Protein AF-A0A9R1XKA5-F1 (afdb_monomer)

Mean predicted aligned error: 14.22 Å

pLDDT: mean 75.54, std 19.77, range [32.59, 94.5]

Structure (mmCIF, N/CA/C/O backbone):
data_AF-A0A9R1XKA5-F1
#
_entry.id   AF-A0A9R1XKA5-F1
#
loop_
_atom_site.group_PDB
_atom_site.id
_atom_site.type_symbol
_atom_site.label_atom_id
_atom_site.label_alt_id
_atom_site.label_comp_id
_atom_site.label_asym_id
_atom_site.label_entity_id
_atom_site.label_seq_id
_atom_site.pdbx_PDB_ins_code
_atom_site.Cartn_x
_atom_site.Cartn_y
_atom_site.Cartn_z
_atom_site.occupancy
_atom_site.B_iso_or_equiv
_atom_site.auth_seq_id
_atom_site.auth_comp_id
_atom_site.auth_asym_id
_atom_site.auth_atom_id
_atom_site.pdbx_PDB_model_num
ATOM 1 N N . MET A 1 1 ? 0.728 5.318 -5.702 1.00 90.50 1 MET A N 1
ATOM 2 C CA . MET A 1 1 ? 1.295 4.241 -4.855 1.00 90.50 1 MET A CA 1
ATOM 3 C C . MET A 1 1 ? 2.371 3.451 -5.582 1.00 90.50 1 MET A C 1
ATOM 5 O O . MET A 1 1 ? 3.477 3.459 -5.071 1.00 90.50 1 MET A O 1
ATOM 9 N N . SER A 1 2 ? 2.097 2.817 -6.737 1.00 91.62 2 SER A N 1
ATOM 10 C CA . SER A 1 2 ? 3.126 2.080 -7.503 1.00 91.62 2 SER A CA 1
ATOM 11 C C . SER A 1 2 ? 4.386 2.900 -7.750 1.00 91.62 2 SER A C 1
ATOM 13 O O . SER A 1 2 ? 5.477 2.417 -7.500 1.00 91.62 2 SER A O 1
ATOM 15 N N . ASP A 1 3 ? 4.218 4.158 -8.145 1.00 90.00 3 ASP A N 1
ATOM 16 C CA . ASP A 1 3 ? 5.316 5.093 -8.394 1.00 90.00 3 ASP A CA 1
ATOM 17 C C . ASP A 1 3 ? 6.204 5.303 -7.158 1.00 90.00 3 ASP A C 1
ATOM 19 O O . ASP A 1 3 ? 7.412 5.091 -7.199 1.00 90.00 3 ASP A O 1
ATOM 23 N N . GLY A 1 4 ? 5.586 5.554 -5.999 1.00 89.94 4 GLY A N 1
ATOM 24 C CA . GLY A 1 4 ? 6.303 5.609 -4.726 1.00 89.94 4 GLY A CA 1
ATOM 25 C C . GLY A 1 4 ? 7.042 4.308 -4.401 1.00 89.94 4 GLY A C 1
ATOM 26 O O . GLY A 1 4 ? 8.122 4.356 -3.824 1.00 89.94 4 GLY A O 1
ATOM 27 N N . LEU A 1 5 ? 6.524 3.144 -4.816 1.00 90.50 5 LEU A N 1
ATOM 28 C CA . LEU A 1 5 ? 7.243 1.881 -4.646 1.00 90.50 5 LEU A CA 1
ATOM 29 C C . LEU A 1 5 ? 8.427 1.738 -5.616 1.00 90.50 5 LEU A C 1
ATOM 31 O O . LEU A 1 5 ? 9.493 1.265 -5.233 1.00 90.50 5 LEU A O 1
ATOM 35 N N . VAL A 1 6 ? 8.283 2.161 -6.863 1.00 89.81 6 VAL A N 1
ATOM 36 C CA . VAL A 1 6 ? 9.382 2.135 -7.841 1.00 89.81 6 VAL A CA 1
ATOM 37 C C . VAL A 1 6 ? 10.527 3.043 -7.385 1.00 89.81 6 VAL A C 1
ATOM 39 O O . VAL A 1 6 ? 11.691 2.659 -7.461 1.00 89.81 6 VAL A O 1
ATOM 42 N N . HIS A 1 7 ? 10.197 4.196 -6.804 1.00 87.06 7 HIS A N 1
ATOM 43 C CA . HIS A 1 7 ? 11.163 5.164 -6.284 1.00 87.06 7 HIS A CA 1
ATOM 44 C C . HIS A 1 7 ? 11.610 4.911 -4.833 1.00 87.06 7 HIS A C 1
ATOM 46 O O . HIS A 1 7 ? 12.269 5.769 -4.247 1.00 87.06 7 HIS A O 1
ATOM 52 N N . ASN A 1 8 ? 11.265 3.761 -4.237 1.00 87.44 8 ASN A N 1
ATOM 53 C CA . ASN A 1 8 ? 11.614 3.408 -2.851 1.00 87.44 8 ASN A CA 1
ATOM 54 C C . ASN A 1 8 ? 11.243 4.503 -1.819 1.00 87.44 8 ASN A C 1
ATOM 56 O O . ASN A 1 8 ? 11.978 4.792 -0.871 1.00 87.44 8 ASN A O 1
ATOM 60 N N . GLN A 1 9 ? 10.094 5.145 -2.017 1.00 88.06 9 GLN A N 1
ATOM 61 C CA . GLN A 1 9 ? 9.531 6.128 -1.100 1.00 88.06 9 GLN A CA 1
ATOM 62 C C . GLN A 1 9 ? 8.782 5.436 0.047 1.00 88.06 9 GLN A C 1
ATOM 64 O O . GLN A 1 9 ? 8.280 4.315 -0.082 1.00 88.06 9 GLN A O 1
ATOM 69 N N . LEU A 1 10 ? 8.670 6.133 1.180 1.00 90.44 10 LEU A N 1
ATOM 70 C CA . LEU A 1 10 ? 7.792 5.724 2.275 1.00 90.44 10 LEU A CA 1
ATOM 71 C C . LEU A 1 10 ? 6.333 5.795 1.808 1.00 90.44 10 LEU A C 1
ATOM 73 O O . LEU A 1 10 ? 5.897 6.826 1.299 1.00 90.44 10 LEU A O 1
ATOM 77 N N . VAL A 1 11 ? 5.559 4.728 2.018 1.00 92.06 11 VAL A N 1
ATOM 78 C CA . VAL A 1 11 ? 4.138 4.683 1.637 1.00 92.06 11 VAL A CA 1
ATOM 79 C C . VAL A 1 11 ? 3.296 4.240 2.826 1.00 92.06 11 VAL A C 1
ATOM 81 O O . VAL A 1 11 ? 3.519 3.164 3.376 1.00 92.06 11 VAL A O 1
ATOM 84 N N . LEU A 1 12 ? 2.289 5.039 3.178 1.00 93.19 12 LEU A N 1
ATOM 85 C CA . LEU A 1 12 ? 1.239 4.652 4.115 1.00 93.19 12 LEU A CA 1
ATOM 86 C C . LEU A 1 12 ? -0.055 4.397 3.341 1.00 93.19 12 LEU A C 1
ATOM 88 O O . LEU A 1 12 ? -0.515 5.252 2.584 1.00 93.19 12 LEU A O 1
ATOM 92 N N . TYR A 1 13 ? -0.652 3.227 3.543 1.00 93.81 13 TYR A N 1
ATOM 93 C CA . TYR A 1 13 ? -1.921 2.846 2.934 1.00 93.81 13 TYR A CA 1
ATOM 94 C C . TYR A 1 13 ? -2.956 2.510 4.000 1.00 93.81 13 TYR A C 1
ATOM 96 O O . TYR A 1 13 ? -2.810 1.517 4.711 1.00 93.81 13 TYR A O 1
ATOM 104 N N . ALA A 1 14 ? -4.019 3.309 4.078 1.00 93.62 14 ALA A N 1
ATOM 105 C CA . ALA A 1 14 ? -5.148 3.068 4.966 1.00 93.62 14 ALA A CA 1
ATOM 106 C C . ALA A 1 14 ? -6.392 2.679 4.161 1.00 93.62 14 ALA A C 1
ATOM 108 O O . ALA A 1 14 ? -6.704 3.313 3.155 1.00 93.62 14 ALA A O 1
ATOM 109 N N . SER A 1 15 ? -7.109 1.638 4.589 1.00 93.62 15 SER A N 1
ATOM 110 C CA . SER A 1 15 ? -8.287 1.137 3.869 1.00 93.62 15 SER A CA 1
ATOM 111 C C . SER A 1 15 ? -9.320 0.519 4.816 1.00 93.62 15 SER A C 1
ATOM 113 O O . SER A 1 15 ? -8.932 -0.082 5.820 1.00 93.62 15 SER A O 1
ATOM 115 N N . PRO A 1 16 ? -10.632 0.582 4.505 1.00 92.81 16 PRO A N 1
ATOM 116 C CA . PRO A 1 16 ? -11.697 -0.045 5.295 1.00 92.81 16 PRO A CA 1
ATOM 117 C C . PRO A 1 16 ? -11.814 -1.558 5.025 1.00 92.81 16 PRO A C 1
ATOM 119 O O . PRO A 1 16 ? -12.899 -2.089 4.806 1.00 92.81 16 PRO A O 1
ATOM 122 N N . VAL A 1 17 ? -10.689 -2.273 4.995 1.00 93.75 17 VAL A N 1
ATOM 123 C CA . VAL A 1 17 ? -10.637 -3.725 4.758 1.00 93.75 17 VAL A CA 1
ATOM 124 C C . VAL A 1 17 ? -9.739 -4.382 5.795 1.00 93.75 17 VAL A C 1
ATOM 126 O O . VAL A 1 17 ? -8.737 -3.798 6.191 1.00 93.75 17 VAL A O 1
ATOM 129 N N . LYS A 1 18 ? -10.057 -5.621 6.189 1.00 92.44 18 LYS 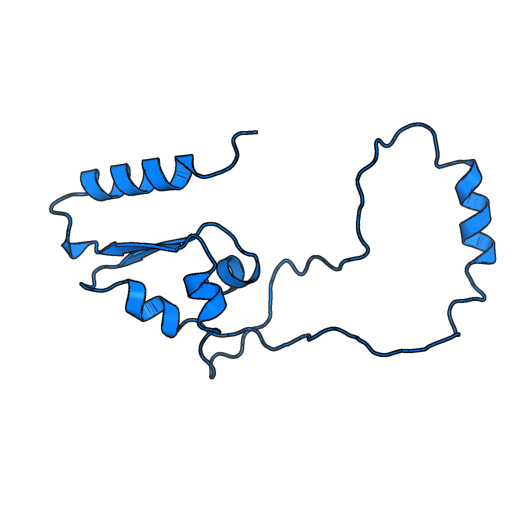A N 1
ATOM 130 C CA . LYS A 1 18 ? -9.316 -6.348 7.239 1.00 92.44 18 LYS A CA 1
ATOM 131 C C . LYS A 1 18 ? -7.839 -6.567 6.902 1.00 92.44 18 LYS A C 1
ATOM 133 O O . LYS A 1 18 ? -6.996 -6.566 7.785 1.00 92.44 18 LYS A O 1
ATOM 138 N N . ASN A 1 19 ? -7.529 -6.799 5.626 1.00 92.44 19 ASN A N 1
ATOM 139 C CA . ASN A 1 19 ? -6.160 -7.001 5.159 1.00 92.44 19 ASN A CA 1
ATOM 140 C C . ASN A 1 19 ? -5.821 -5.985 4.054 1.00 92.44 19 ASN A C 1
ATOM 142 O O . ASN A 1 19 ? -5.906 -6.318 2.869 1.00 92.44 19 ASN A O 1
ATOM 146 N N . PRO A 1 20 ? -5.445 -4.746 4.417 1.00 92.94 20 PRO A N 1
ATOM 147 C CA . PRO A 1 20 ? -5.105 -3.699 3.450 1.00 92.94 20 PRO A CA 1
ATOM 148 C C . PRO A 1 20 ? -3.886 -4.066 2.593 1.00 92.94 20 PRO A C 1
ATOM 150 O O . PRO A 1 20 ? -3.787 -3.644 1.444 1.00 92.94 20 PRO A O 1
ATOM 153 N N . ARG A 1 21 ? -2.980 -4.913 3.097 1.00 91.94 21 ARG A N 1
ATOM 154 C CA . ARG A 1 21 ? -1.760 -5.308 2.381 1.00 91.94 21 ARG A CA 1
ATOM 155 C C . ARG A 1 21 ? -2.047 -6.118 1.113 1.00 91.94 21 ARG A C 1
ATOM 157 O O . ARG A 1 21 ? -1.243 -6.087 0.186 1.00 91.94 21 ARG A O 1
ATOM 164 N N . ALA A 1 22 ? -3.195 -6.796 1.041 1.00 92.12 22 ALA A N 1
ATOM 165 C CA . ALA A 1 22 ? -3.603 -7.553 -0.142 1.00 92.12 22 ALA A CA 1
ATOM 166 C C . ALA A 1 22 ? -3.727 -6.670 -1.400 1.00 92.12 22 ALA A C 1
ATOM 168 O O . ALA A 1 22 ? -3.403 -7.123 -2.495 1.00 92.12 22 ALA A O 1
ATOM 169 N N . PHE A 1 23 ? -4.111 -5.397 -1.237 1.00 93.44 23 PHE A N 1
ATOM 170 C CA . PHE A 1 23 ? -4.205 -4.426 -2.334 1.00 93.44 23 PHE A CA 1
ATOM 171 C C . PHE A 1 23 ? -2.840 -4.083 -2.949 1.00 93.44 23 PHE A C 1
ATOM 173 O O . PHE A 1 23 ? -2.745 -3.781 -4.133 1.00 93.44 23 PHE A O 1
ATOM 180 N N . LEU A 1 24 ? -1.746 -4.172 -2.186 1.00 92.25 24 LEU A N 1
ATOM 181 C CA . LEU A 1 24 ? -0.423 -3.843 -2.724 1.00 92.25 24 LEU A CA 1
ATOM 182 C C . LEU A 1 24 ? -0.028 -4.768 -3.879 1.00 92.25 24 LEU A C 1
ATOM 184 O O . LEU A 1 24 ? 0.631 -4.332 -4.816 1.00 92.25 24 LEU A O 1
ATOM 188 N N . GLY A 1 25 ? -0.465 -6.030 -3.836 1.00 91.25 25 GLY A N 1
ATOM 189 C CA . GLY A 1 25 ? -0.226 -7.000 -4.905 1.00 91.25 25 GLY A CA 1
ATOM 190 C C . GLY A 1 25 ? -1.036 -6.747 -6.179 1.00 91.25 25 GLY A C 1
ATOM 191 O O . GLY A 1 25 ? -0.770 -7.394 -7.186 1.00 91.25 25 GLY A O 1
ATOM 192 N N . THR A 1 26 ? -2.011 -5.834 -6.149 1.00 93.38 26 THR A N 1
ATOM 193 C CA . THR A 1 26 ? -2.820 -5.448 -7.317 1.00 93.38 26 THR A CA 1
ATOM 194 C C . THR A 1 26 ? -2.366 -4.131 -7.935 1.00 93.38 26 THR A C 1
ATOM 196 O O . THR A 1 26 ? -2.949 -3.685 -8.918 1.00 93.38 26 THR A O 1
ATOM 199 N N . LEU A 1 27 ? -1.356 -3.482 -7.352 1.00 94.50 27 LEU A N 1
ATOM 200 C CA . LEU A 1 27 ? -0.773 -2.270 -7.908 1.00 94.50 27 LEU A CA 1
ATOM 201 C C . LEU A 1 27 ? -0.180 -2.568 -9.291 1.00 94.50 27 LEU A C 1
ATOM 203 O O . LEU A 1 27 ? 0.426 -3.624 -9.456 1.00 94.50 27 LEU A O 1
ATOM 207 N N . PRO A 1 28 ? -0.334 -1.675 -10.279 1.00 94.50 28 PRO A N 1
ATOM 208 C CA . PRO A 1 28 ? 0.220 -1.898 -11.606 1.00 94.50 28 PRO A CA 1
ATOM 209 C C . PRO A 1 28 ? 1.749 -1.820 -11.587 1.00 94.50 28 PRO A C 1
ATOM 211 O O . PRO A 1 28 ? 2.328 -1.055 -10.808 1.00 94.50 28 PRO A O 1
ATOM 214 N N . THR A 1 29 ? 2.385 -2.607 -12.452 1.00 92.62 29 THR A N 1
ATOM 215 C CA . THR A 1 29 ? 3.832 -2.554 -12.701 1.00 92.62 29 THR A CA 1
ATOM 216 C C . THR A 1 29 ? 4.181 -1.476 -13.722 1.00 92.62 29 THR A C 1
ATOM 218 O O . THR A 1 29 ? 3.319 -1.054 -14.494 1.00 92.62 29 THR A O 1
ATOM 221 N N . THR A 1 30 ? 5.433 -1.032 -13.759 1.00 89.56 30 THR A N 1
ATOM 222 C CA . THR A 1 30 ? 5.883 -0.075 -14.773 1.00 89.56 30 THR A CA 1
ATOM 223 C C . THR A 1 30 ? 5.960 -0.731 -16.152 1.00 89.56 30 THR A C 1
ATOM 225 O O . THR A 1 30 ? 6.350 -1.895 -16.303 1.00 89.56 30 THR A O 1
ATOM 228 N N . LEU A 1 31 ? 5.579 0.019 -17.183 1.00 85.44 31 LEU A N 1
ATOM 229 C CA . LEU A 1 31 ? 5.945 -0.274 -18.561 1.00 85.44 31 LEU A CA 1
ATOM 230 C C . LEU A 1 31 ? 7.430 0.039 -18.679 1.00 85.44 31 LEU A C 1
ATOM 232 O O . LEU A 1 31 ? 7.811 1.173 -18.893 1.00 85.44 31 LEU A O 1
ATO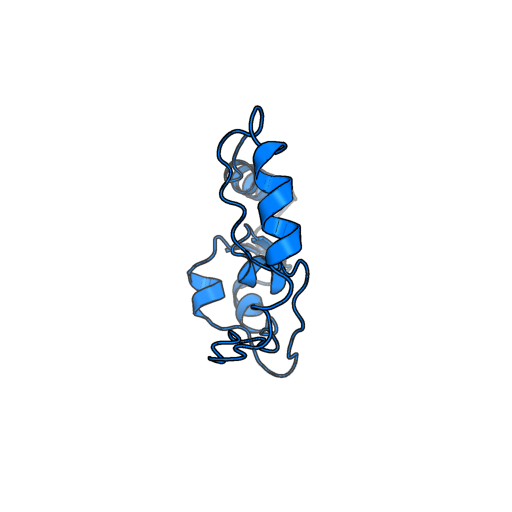M 236 N N . VAL A 1 32 ? 8.252 -0.974 -18.435 1.00 66.56 32 VAL A N 1
ATOM 237 C CA . VAL A 1 32 ? 9.698 -1.010 -18.669 1.00 66.56 32 VAL A CA 1
ATOM 238 C C . VAL A 1 32 ? 10.193 0.055 -19.679 1.00 66.56 32 VAL A C 1
ATOM 240 O O . VAL A 1 32 ? 10.007 -0.155 -20.877 1.00 66.56 32 VAL A O 1
ATOM 243 N N . PRO A 1 33 ? 10.979 1.064 -19.258 1.00 55.84 33 PRO A N 1
ATOM 244 C CA . PRO A 1 33 ? 12.178 1.457 -19.967 1.00 55.84 33 PRO A CA 1
ATOM 245 C C . PRO A 1 33 ? 13.330 0.781 -19.218 1.00 55.84 33 PRO A C 1
ATOM 247 O O . PRO A 1 33 ? 13.945 1.328 -18.308 1.00 55.84 33 PRO A O 1
ATOM 250 N N . LYS A 1 34 ? 13.562 -0.500 -19.509 1.00 55.44 34 LYS A N 1
ATOM 251 C CA . LYS A 1 34 ? 14.758 -1.186 -19.018 1.00 55.44 34 LYS A CA 1
ATOM 252 C C . LYS A 1 34 ? 15.881 -0.542 -19.789 1.00 55.44 34 LYS A C 1
ATOM 254 O O . LYS A 1 34 ? 15.844 -0.647 -21.008 1.00 55.44 34 LYS A O 1
ATOM 259 N N . ASP A 1 35 ? 16.806 0.076 -19.062 1.00 44.25 35 ASP A N 1
ATOM 260 C CA . ASP A 1 35 ? 18.188 0.322 -19.454 1.00 44.25 35 ASP A CA 1
ATOM 261 C C . ASP A 1 35 ? 18.413 0.270 -20.966 1.00 44.25 35 ASP A C 1
ATOM 263 O O . ASP A 1 35 ? 18.514 -0.820 -21.544 1.00 44.25 35 ASP A O 1
ATOM 267 N N . ASP A 1 36 ? 18.640 1.427 -21.579 1.00 35.66 36 ASP A N 1
ATOM 268 C CA . ASP A 1 36 ? 19.430 1.488 -22.803 1.00 35.66 36 ASP A CA 1
ATOM 269 C C . ASP A 1 36 ? 20.878 1.064 -22.471 1.00 35.66 36 ASP A C 1
ATOM 271 O O . ASP A 1 36 ? 21.837 1.827 -22.475 1.00 35.66 36 ASP A O 1
ATOM 275 N N . LYS A 1 37 ? 21.067 -0.226 -22.179 1.00 47.88 37 LYS A N 1
ATOM 276 C CA . LYS A 1 37 ? 22.302 -0.947 -22.471 1.00 47.88 37 LYS A CA 1
ATOM 277 C C . LYS A 1 37 ? 22.318 -1.224 -23.972 1.00 47.88 37 LYS A C 1
ATOM 279 O O . LYS A 1 37 ? 22.382 -2.376 -24.399 1.00 47.88 37 LYS A O 1
ATOM 284 N N . SER A 1 38 ? 22.290 -0.174 -24.786 1.00 41.66 38 SER A N 1
ATOM 285 C CA . SER A 1 38 ? 22.695 -0.254 -26.180 1.00 41.66 38 SER A CA 1
ATOM 286 C C . SER A 1 38 ? 24.051 0.434 -26.314 1.00 41.66 38 SER A C 1
ATOM 288 O O . SER A 1 38 ? 24.237 1.640 -26.211 1.00 41.66 38 SER A O 1
ATOM 290 N N . ARG A 1 39 ? 25.065 -0.421 -26.441 1.00 47.00 39 ARG A N 1
ATOM 291 C CA . ARG A 1 39 ? 26.399 -0.053 -26.898 1.00 47.00 39 ARG A CA 1
ATOM 292 C C . ARG A 1 39 ? 26.300 0.736 -28.208 1.00 47.00 39 ARG A C 1
ATOM 294 O O . ARG A 1 39 ? 25.591 0.308 -29.112 1.00 47.00 39 ARG A O 1
ATOM 301 N N . ASN A 1 40 ? 27.182 1.726 -28.326 1.00 43.09 40 ASN A N 1
ATOM 302 C CA . ASN A 1 40 ? 27.659 2.357 -29.556 1.00 43.09 40 ASN A CA 1
ATOM 303 C C . ASN A 1 40 ? 26.673 3.241 -30.324 1.00 43.09 40 ASN A C 1
ATOM 305 O O . ASN A 1 40 ? 25.937 2.771 -31.185 1.00 43.09 40 ASN A O 1
ATOM 309 N N . THR A 1 41 ? 26.915 4.544 -30.218 1.00 40.91 41 THR A N 1
ATOM 310 C CA . THR A 1 41 ? 27.125 5.356 -31.420 1.00 40.91 41 THR A CA 1
ATOM 311 C C . THR A 1 41 ? 28.317 6.278 -31.189 1.00 40.91 41 THR A C 1
ATOM 313 O O . THR A 1 41 ? 28.206 7.290 -30.505 1.00 40.91 41 THR A O 1
ATOM 316 N N . ASP A 1 42 ? 29.453 5.943 -31.807 1.00 43.44 42 ASP A N 1
ATOM 317 C CA . ASP A 1 42 ? 30.677 6.756 -31.948 1.00 43.44 42 ASP A CA 1
ATOM 318 C C . ASP A 1 42 ? 30.452 8.060 -32.761 1.00 43.44 42 ASP A C 1
ATOM 320 O O . ASP A 1 42 ? 31.323 8.529 -33.495 1.00 43.44 42 ASP A O 1
ATOM 324 N N . ALA A 1 43 ? 29.255 8.647 -32.692 1.00 47.31 43 ALA A N 1
ATOM 325 C CA . ALA A 1 43 ? 28.845 9.803 -33.482 1.00 47.31 43 ALA A CA 1
ATOM 326 C C . ALA A 1 43 ? 29.001 11.138 -32.728 1.00 47.31 43 ALA A C 1
ATOM 328 O O . ALA A 1 43 ? 29.123 12.180 -33.369 1.00 47.31 43 ALA A O 1
ATOM 329 N N . GLU A 1 44 ? 29.075 11.127 -31.393 1.00 44.81 44 GLU A N 1
ATOM 330 C CA . GLU A 1 44 ? 29.116 12.353 -30.569 1.00 44.81 44 GLU A CA 1
ATOM 331 C C . GLU A 1 44 ? 30.518 12.959 -30.394 1.00 44.81 44 GLU A C 1
ATOM 333 O O . GLU A 1 44 ? 30.685 14.054 -29.855 1.00 44.81 44 GLU A O 1
ATOM 338 N N . GLN A 1 45 ? 31.565 12.302 -30.898 1.00 51.38 45 GLN A N 1
ATOM 339 C CA . GLN A 1 45 ? 32.944 12.719 -30.631 1.00 51.38 45 GLN A CA 1
ATOM 340 C C . GLN A 1 45 ? 33.369 14.019 -31.350 1.00 51.38 45 GLN A C 1
ATOM 342 O O . GLN A 1 45 ? 34.433 14.565 -31.053 1.00 51.38 45 GLN A O 1
ATOM 347 N N . LYS A 1 46 ? 32.561 14.539 -32.288 1.00 48.12 46 LYS A N 1
ATOM 348 C CA . LYS A 1 46 ? 32.899 15.727 -33.096 1.00 48.12 46 LYS A CA 1
ATOM 349 C C . LYS A 1 46 ? 32.470 17.067 -32.481 1.00 48.12 46 LYS A C 1
ATOM 351 O O . LYS A 1 46 ? 33.113 18.068 -32.790 1.00 48.12 46 LYS A O 1
ATOM 356 N N . ASP A 1 47 ? 31.503 17.086 -31.561 1.00 49.81 47 ASP A N 1
ATOM 357 C CA . ASP A 1 47 ? 31.003 18.328 -30.930 1.00 49.81 47 ASP A CA 1
ATOM 358 C C . ASP A 1 47 ? 31.637 18.648 -29.564 1.00 49.81 47 ASP A C 1
ATOM 360 O O . ASP A 1 47 ? 31.529 19.761 -29.044 1.00 49.81 47 ASP A O 1
ATOM 364 N N . LEU A 1 48 ? 32.428 17.726 -29.009 1.00 57.12 48 LEU A N 1
ATOM 365 C CA . LEU A 1 48 ? 33.129 17.917 -27.732 1.00 57.12 48 LEU A CA 1
ATOM 366 C C . LEU A 1 48 ? 34.261 18.964 -27.790 1.00 57.12 48 LEU A C 1
ATOM 368 O O . LEU A 1 48 ? 34.784 19.369 -26.749 1.00 57.12 48 LEU A O 1
ATOM 372 N N . ARG A 1 49 ? 34.645 19.437 -28.986 1.00 56.88 49 ARG A N 1
ATOM 373 C CA . ARG A 1 49 ? 35.716 20.436 -29.161 1.00 56.88 49 ARG A CA 1
ATOM 374 C C . ARG A 1 49 ? 35.342 21.800 -28.581 1.00 56.88 49 ARG A C 1
ATOM 376 O O . ARG A 1 49 ? 36.213 22.497 -28.068 1.00 56.88 49 ARG A O 1
ATOM 383 N N . ILE A 1 50 ? 34.058 22.151 -28.641 1.00 56.72 50 ILE A N 1
ATOM 384 C CA . ILE A 1 50 ? 33.533 23.419 -28.124 1.00 56.72 50 ILE A CA 1
ATOM 385 C C . ILE A 1 50 ? 33.342 23.319 -26.602 1.00 56.72 50 ILE A C 1
ATOM 387 O O . ILE A 1 50 ? 33.753 24.213 -25.866 1.00 56.72 50 ILE A O 1
ATOM 391 N N . ALA A 1 51 ? 32.827 22.190 -26.104 1.00 60.28 51 ALA A N 1
ATOM 392 C CA . ALA A 1 51 ? 32.547 21.985 -24.681 1.00 60.28 51 ALA A CA 1
ATOM 393 C C . ALA A 1 51 ? 33.805 22.000 -23.784 1.00 60.28 51 ALA A C 1
ATOM 395 O O . ALA A 1 51 ? 33.770 22.543 -22.679 1.00 60.28 51 ALA A O 1
ATOM 396 N N . TRP A 1 52 ? 34.950 21.485 -24.254 1.00 60.31 52 TRP A N 1
ATOM 397 C CA . TRP A 1 52 ? 36.200 21.500 -23.472 1.00 60.31 52 TRP A CA 1
ATOM 398 C C . TRP A 1 52 ? 36.743 22.908 -23.196 1.00 60.31 52 TRP A C 1
ATOM 400 O O . TRP A 1 52 ? 37.422 23.111 -22.188 1.00 60.31 52 TRP A O 1
ATOM 410 N N . GLN A 1 53 ? 36.438 23.890 -24.049 1.00 59.75 53 GLN A N 1
ATOM 411 C CA . GLN A 1 53 ? 36.909 25.265 -23.855 1.00 59.75 53 GLN A CA 1
ATOM 412 C C . GLN A 1 53 ? 36.209 25.961 -22.677 1.00 59.75 53 GLN A C 1
ATOM 414 O O . GLN A 1 53 ? 36.826 26.786 -22.003 1.00 59.75 53 GLN A O 1
ATOM 419 N N . TYR A 1 54 ? 34.969 25.577 -22.358 1.00 59.19 54 TYR A N 1
ATOM 420 C CA . TYR A 1 54 ? 34.211 26.138 -21.233 1.00 59.19 54 TYR A CA 1
ATOM 421 C C . TYR A 1 54 ? 34.653 25.593 -19.865 1.00 59.19 54 TYR A C 1
ATOM 423 O O . TYR A 1 54 ? 34.368 26.207 -18.838 1.00 59.19 54 TYR A O 1
ATOM 431 N N . LYS A 1 55 ? 35.437 24.503 -19.831 1.00 58.56 55 LYS A N 1
ATOM 432 C CA . LYS A 1 55 ? 35.950 23.882 -18.595 1.00 58.56 55 LYS A CA 1
ATOM 433 C C . LYS A 1 55 ? 36.904 24.786 -17.799 1.00 58.56 55 LYS A C 1
ATOM 435 O O . LYS A 1 55 ? 37.047 24.603 -16.596 1.00 58.56 55 LYS A O 1
ATOM 440 N N . LYS A 1 56 ? 37.535 25.782 -18.436 1.00 55.91 56 LYS A N 1
ATOM 441 C CA . LYS A 1 56 ? 38.477 26.711 -17.778 1.00 55.91 56 LYS A CA 1
ATOM 442 C C . LYS A 1 56 ? 37.786 27.779 -16.916 1.00 55.91 56 LYS A C 1
ATOM 444 O O . LYS A 1 56 ? 38.429 28.354 -16.048 1.00 55.91 56 LYS A O 1
ATOM 449 N N . TYR A 1 57 ? 36.496 28.029 -17.141 1.00 57.84 57 TYR A N 1
ATOM 450 C CA . TYR A 1 57 ? 35.744 29.101 -16.476 1.00 57.84 57 TYR A CA 1
ATOM 451 C C . TYR A 1 57 ? 34.686 28.587 -15.492 1.00 57.84 57 TYR A C 1
ATOM 453 O O . TYR A 1 57 ? 33.971 29.383 -14.894 1.00 57.84 57 TYR A O 1
ATOM 461 N N . LEU A 1 58 ? 34.579 27.265 -15.323 1.00 56.00 58 LEU A N 1
ATOM 462 C CA . LEU A 1 58 ? 33.492 26.616 -14.586 1.00 56.00 58 LEU A CA 1
ATOM 463 C C . LEU A 1 58 ? 33.936 25.960 -13.268 1.00 56.00 58 LEU A C 1
ATOM 465 O O . LEU A 1 58 ? 33.310 25.009 -12.809 1.00 56.00 58 LEU A O 1
ATOM 469 N N . GLY A 1 59 ? 35.022 26.434 -12.657 1.00 45.28 59 GLY A N 1
ATOM 470 C CA . GLY A 1 59 ? 35.567 25.815 -11.452 1.00 45.28 59 GLY A CA 1
ATOM 471 C C . GLY A 1 59 ? 36.122 26.814 -10.454 1.00 45.28 59 GLY A C 1
ATOM 472 O O . GLY A 1 59 ? 37.327 26.995 -10.423 1.00 45.28 59 GLY A O 1
ATOM 473 N N . GLU A 1 60 ? 35.241 27.403 -9.642 1.00 48.50 60 GLU A N 1
ATOM 474 C CA . GLU A 1 60 ? 35.517 27.858 -8.266 1.00 48.50 60 GLU A CA 1
ATOM 475 C C . GLU A 1 60 ? 34.183 28.252 -7.597 1.00 48.50 60 GLU A C 1
ATOM 477 O O . GLU A 1 60 ? 33.889 29.425 -7.411 1.00 48.50 60 GLU A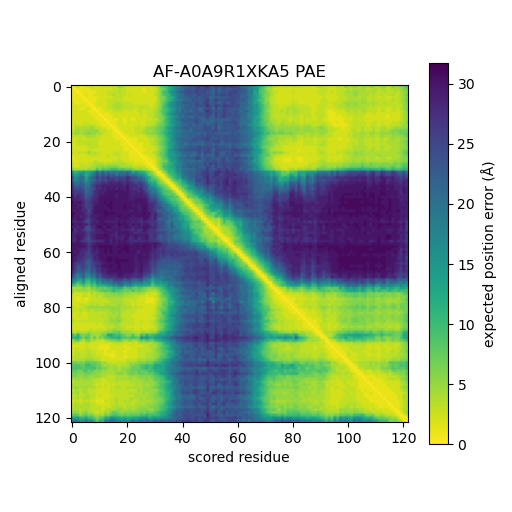 O 1
ATOM 482 N N . ASN A 1 61 ? 33.307 27.259 -7.369 1.00 48.00 61 ASN A N 1
ATOM 483 C CA . ASN A 1 61 ? 32.204 27.225 -6.380 1.00 48.00 61 ASN A CA 1
ATOM 484 C C . ASN A 1 61 ? 31.057 26.321 -6.853 1.00 48.00 61 ASN A C 1
ATOM 486 O O . ASN A 1 61 ? 29.963 26.803 -7.126 1.00 48.00 61 ASN A O 1
ATOM 490 N N . LYS A 1 62 ? 31.272 25.004 -6.895 1.00 42.50 62 LYS A N 1
ATOM 491 C CA . LYS A 1 62 ? 30.232 24.045 -6.499 1.00 42.50 62 LYS A CA 1
ATOM 492 C C . LYS A 1 62 ? 30.917 22.883 -5.803 1.00 42.50 62 LYS A C 1
ATOM 494 O O . LYS A 1 62 ? 31.724 22.171 -6.394 1.00 42.50 62 LYS A O 1
ATOM 499 N N . GLN A 1 63 ? 30.637 22.768 -4.512 1.00 37.53 63 GLN A N 1
ATOM 500 C CA . GLN A 1 63 ? 30.940 21.584 -3.733 1.00 37.53 63 GLN A CA 1
ATOM 501 C C . GLN A 1 63 ? 30.376 20.365 -4.461 1.00 37.53 63 GLN A C 1
ATOM 503 O O . GLN A 1 63 ? 29.231 20.368 -4.901 1.00 37.53 63 GLN A O 1
ATOM 508 N N . HIS A 1 64 ? 31.242 19.371 -4.591 1.00 38.22 64 HIS A N 1
ATOM 509 C CA . HIS A 1 64 ? 30.984 17.967 -4.857 1.00 38.22 64 HIS A CA 1
ATOM 510 C C . HIS A 1 64 ? 29.527 17.532 -4.610 1.00 38.22 64 HIS A C 1
ATOM 512 O O . HIS A 1 64 ? 29.171 17.121 -3.508 1.00 38.22 64 HIS A O 1
ATOM 518 N N . ASN A 1 65 ? 28.697 17.588 -5.647 1.00 32.59 65 ASN A N 1
ATOM 519 C CA . ASN A 1 65 ? 27.516 16.748 -5.728 1.00 32.59 65 ASN A CA 1
ATOM 520 C C . ASN A 1 65 ? 27.603 16.011 -7.054 1.00 32.59 65 ASN A C 1
ATOM 522 O O . ASN A 1 65 ? 27.629 16.612 -8.126 1.00 32.59 65 ASN A O 1
ATOM 526 N N . GLU A 1 66 ? 27.753 14.702 -6.936 1.00 40.88 66 GLU A N 1
ATOM 527 C CA . GLU A 1 66 ? 27.736 13.735 -8.016 1.00 40.88 66 GLU A CA 1
ATOM 528 C C . GLU A 1 66 ? 26.330 13.728 -8.636 1.00 40.88 66 GLU A C 1
ATOM 530 O O . GLU A 1 66 ? 25.508 12.859 -8.350 1.00 40.88 66 GLU A O 1
ATOM 535 N N . GLU A 1 67 ? 26.024 14.720 -9.472 1.00 42.81 67 GLU A N 1
ATOM 536 C CA . GLU A 1 67 ? 24.916 14.642 -10.420 1.00 42.81 67 GLU A CA 1
ATOM 537 C C . GLU A 1 67 ? 25.315 13.617 -11.480 1.00 42.81 67 GLU A C 1
ATOM 539 O O . GLU A 1 67 ? 25.905 13.917 -12.517 1.00 42.81 67 GLU A O 1
ATOM 544 N N . ARG A 1 68 ? 25.058 12.351 -11.141 1.00 45.59 68 ARG A N 1
ATOM 545 C CA . ARG A 1 68 ? 24.979 11.267 -12.107 1.00 45.59 68 ARG A CA 1
ATOM 546 C C . ARG A 1 68 ? 23.983 11.682 -13.180 1.00 45.59 68 ARG A C 1
ATOM 548 O O . ARG A 1 68 ? 22.805 11.863 -12.894 1.00 45.59 68 ARG A O 1
ATOM 555 N N . ASP A 1 69 ? 24.503 11.812 -14.389 1.00 47.84 69 ASP A N 1
ATOM 556 C CA . ASP A 1 69 ? 23.874 11.382 -15.632 1.00 47.84 69 ASP A CA 1
ATOM 557 C C . ASP A 1 69 ? 22.736 10.375 -15.373 1.00 47.84 69 ASP A C 1
ATOM 559 O O . ASP A 1 69 ? 22.964 9.205 -15.061 1.00 47.84 69 ASP A O 1
ATOM 563 N N . GLY A 1 70 ? 21.505 10.872 -15.349 1.00 45.81 70 GLY A N 1
ATOM 564 C CA . GLY A 1 70 ? 20.362 10.118 -14.867 1.00 45.81 70 GLY A CA 1
ATOM 565 C C . GLY A 1 70 ? 19.113 10.951 -15.038 1.00 45.81 70 GLY A C 1
ATOM 566 O O . GLY A 1 70 ? 18.826 11.835 -14.237 1.00 45.81 70 GLY A O 1
ATOM 567 N N . ASN A 1 71 ? 18.385 10.680 -16.111 1.00 53.31 71 ASN A N 1
ATOM 568 C CA . ASN A 1 71 ? 17.036 11.170 -16.322 1.00 53.31 71 ASN A CA 1
ATOM 569 C C . ASN A 1 71 ? 16.199 10.749 -15.097 1.00 53.31 71 ASN A C 1
ATOM 571 O O . ASN A 1 71 ? 15.828 9.583 -14.975 1.00 53.31 71 ASN A O 1
ATOM 575 N N . ILE A 1 72 ? 16.004 11.643 -14.119 1.00 57.53 72 ILE A N 1
ATOM 576 C CA . ILE A 1 72 ? 15.146 11.364 -12.962 1.00 57.53 72 ILE A CA 1
ATOM 577 C C . ILE A 1 72 ? 13.722 11.380 -13.509 1.00 57.53 72 ILE A C 1
ATOM 579 O O . ILE A 1 72 ? 13.074 12.425 -13.545 1.00 57.53 72 ILE A O 1
ATOM 583 N N . GLU A 1 73 ? 13.258 10.232 -14.001 1.00 65.75 73 GLU A N 1
ATOM 584 C CA . GLU A 1 73 ? 11.866 10.057 -14.393 1.00 65.75 73 GLU A CA 1
ATOM 585 C C . GLU A 1 73 ? 11.008 10.290 -13.153 1.00 65.75 73 GLU A C 1
ATOM 587 O O . GLU A 1 73 ? 10.978 9.489 -12.224 1.00 65.75 73 GLU A O 1
ATOM 592 N N . TYR A 1 74 ? 10.367 11.457 -13.112 1.00 71.12 74 TYR A N 1
ATOM 593 C CA . TYR A 1 74 ? 9.504 11.864 -12.008 1.00 71.12 74 TYR A CA 1
ATOM 594 C C . TYR A 1 74 ? 8.180 11.087 -11.999 1.00 71.12 74 TYR A C 1
ATOM 596 O O . TYR A 1 74 ? 7.523 11.003 -10.967 1.00 71.12 74 TYR A O 1
ATOM 604 N N . CYS A 1 75 ? 7.772 10.550 -13.153 1.00 79.56 75 CYS A N 1
ATOM 605 C CA . CYS A 1 75 ? 6.570 9.742 -13.315 1.00 79.56 75 CYS A CA 1
ATOM 606 C C . CYS A 1 75 ? 6.851 8.590 -14.275 1.00 79.56 75 CYS A C 1
ATOM 608 O O . CYS A 1 75 ? 7.274 8.826 -15.406 1.00 79.56 75 CYS A O 1
ATOM 610 N N . ASN A 1 76 ? 6.545 7.366 -13.847 1.00 87.75 76 ASN A N 1
ATOM 611 C CA . ASN A 1 76 ? 6.646 6.188 -14.702 1.00 87.75 76 ASN A CA 1
ATOM 612 C C . ASN A 1 76 ? 5.353 5.954 -15.502 1.00 87.75 76 ASN A C 1
ATOM 614 O O . ASN A 1 76 ? 4.248 6.272 -15.051 1.00 87.75 76 ASN A O 1
ATOM 618 N N . GLU A 1 77 ? 5.477 5.315 -16.664 1.00 89.69 77 GLU A N 1
ATOM 619 C CA . GLU A 1 77 ? 4.335 4.721 -17.363 1.00 89.69 77 GLU A CA 1
ATOM 620 C C . GLU A 1 77 ? 4.022 3.334 -16.764 1.00 89.69 77 GLU A C 1
ATOM 622 O O . GLU A 1 77 ? 4.930 2.611 -16.350 1.00 89.69 77 GLU A O 1
ATOM 627 N N . PHE A 1 78 ? 2.746 2.935 -16.689 1.00 91.69 78 PHE A N 1
ATOM 628 C CA . PHE A 1 78 ? 2.315 1.719 -15.977 1.00 91.69 78 PHE A CA 1
ATOM 629 C C . PHE A 1 78 ? 1.482 0.771 -16.850 1.00 91.69 78 PHE A C 1
ATOM 631 O O . PHE A 1 78 ? 0.537 1.191 -17.517 1.00 91.69 78 PHE A O 1
ATOM 638 N N . ASP A 1 79 ? 1.770 -0.535 -16.783 1.00 92.12 79 ASP A N 1
ATOM 639 C CA . ASP A 1 79 ? 0.967 -1.583 -17.423 1.00 92.12 79 ASP A CA 1
ATOM 640 C C . ASP A 1 79 ? -0.116 -2.045 -16.447 1.00 92.12 79 ASP A C 1
ATOM 642 O O . ASP A 1 79 ? 0.124 -2.858 -15.553 1.00 92.12 79 ASP A O 1
ATOM 646 N N . LEU A 1 80 ? -1.341 -1.558 -16.642 1.00 92.31 80 LEU A N 1
ATOM 647 C CA . LEU A 1 80 ? -2.484 -1.900 -15.788 1.00 92.31 80 LEU A CA 1
ATOM 648 C C . LEU A 1 80 ? -2.892 -3.379 -15.861 1.00 92.31 80 LEU A C 1
ATOM 650 O O . LEU A 1 80 ? -3.671 -3.846 -15.033 1.00 92.31 80 LEU A O 1
ATOM 654 N N . ARG A 1 81 ? -2.388 -4.133 -16.843 1.00 92.81 81 ARG A N 1
ATOM 655 C CA . ARG A 1 81 ? -2.709 -5.556 -17.017 1.00 92.81 81 ARG A CA 1
ATOM 656 C C . ARG A 1 81 ? -1.825 -6.457 -16.163 1.00 92.81 81 ARG A C 1
ATOM 658 O O . ARG A 1 81 ? -2.115 -7.648 -16.049 1.00 92.81 81 ARG A O 1
ATOM 665 N N . LYS A 1 82 ? -0.730 -5.927 -15.607 1.00 92.38 82 LYS A N 1
ATOM 666 C CA . LYS A 1 82 ? 0.265 -6.700 -14.863 1.00 92.38 82 LYS A CA 1
ATOM 667 C C . LYS A 1 82 ? 0.456 -6.138 -13.454 1.00 92.38 82 LYS A C 1
ATOM 669 O O . LYS A 1 82 ? 0.664 -4.935 -13.302 1.00 92.38 82 LYS A O 1
ATOM 674 N N . PRO A 1 83 ? 0.435 -7.000 -12.424 1.00 93.12 83 PRO A N 1
ATOM 675 C CA . PRO A 1 83 ? 0.714 -6.566 -11.067 1.00 93.12 83 PRO A CA 1
ATOM 676 C C . PRO A 1 83 ? 2.198 -6.226 -10.888 1.00 93.12 83 PRO A C 1
ATOM 678 O O . PRO A 1 83 ? 3.062 -6.778 -11.573 1.00 93.12 83 PRO A O 1
ATOM 681 N N . ILE A 1 84 ? 2.478 -5.345 -9.933 1.00 91.56 84 ILE A N 1
ATOM 682 C CA . ILE A 1 84 ? 3.814 -4.926 -9.519 1.00 91.56 84 ILE A CA 1
ATOM 683 C C . ILE A 1 84 ? 4.630 -6.113 -8.999 1.00 91.56 84 ILE A C 1
ATOM 685 O O . ILE A 1 84 ? 4.109 -7.076 -8.424 1.00 91.56 84 ILE A O 1
ATOM 689 N N . GLU A 1 85 ? 5.943 -6.039 -9.174 1.00 89.75 85 GLU A N 1
ATOM 690 C CA . GLU A 1 85 ? 6.853 -7.082 -8.725 1.00 89.75 85 GLU A CA 1
ATOM 691 C C . GLU A 1 85 ? 6.910 -7.148 -7.190 1.00 89.75 85 GLU A C 1
ATOM 693 O O . GLU A 1 85 ? 7.090 -6.149 -6.493 1.00 89.75 85 GLU A O 1
ATOM 698 N N . LYS A 1 86 ? 6.774 -8.361 -6.639 1.00 88.50 86 LYS A N 1
ATOM 699 C CA . LYS A 1 86 ? 6.640 -8.582 -5.186 1.00 88.50 86 LYS A CA 1
ATOM 700 C C . LYS A 1 86 ? 7.810 -8.024 -4.373 1.00 88.50 86 LYS A C 1
ATOM 702 O O . LYS A 1 86 ? 7.612 -7.620 -3.230 1.00 88.50 86 LYS A O 1
ATOM 707 N N . TYR A 1 87 ? 9.016 -7.997 -4.940 1.00 87.69 87 TYR A N 1
ATOM 708 C CA . TYR A 1 87 ? 10.189 -7.484 -4.237 1.00 87.69 87 TYR A CA 1
ATOM 709 C C . TYR A 1 87 ? 10.106 -5.972 -3.986 1.00 87.69 87 TYR A C 1
ATOM 711 O O . TYR A 1 87 ? 10.632 -5.524 -2.975 1.00 87.69 87 TYR A O 1
ATOM 719 N N . LEU A 1 88 ? 9.398 -5.205 -4.827 1.00 87.88 88 LEU A N 1
ATOM 720 C CA . LEU A 1 88 ? 9.162 -3.773 -4.602 1.00 87.88 88 LEU A CA 1
ATOM 721 C C . LEU A 1 88 ? 8.224 -3.552 -3.410 1.00 87.88 88 LEU A C 1
ATOM 723 O O . LEU A 1 88 ? 8.339 -2.573 -2.688 1.00 87.88 88 LEU A O 1
ATOM 727 N N . ILE A 1 89 ? 7.316 -4.490 -3.145 1.00 86.81 89 ILE A N 1
ATOM 728 C CA . ILE A 1 89 ? 6.435 -4.426 -1.973 1.00 86.81 89 ILE A CA 1
ATOM 729 C C . ILE A 1 89 ? 7.191 -4.826 -0.698 1.00 86.81 89 ILE A C 1
ATOM 731 O O . ILE A 1 89 ? 6.988 -4.229 0.356 1.00 86.81 89 ILE A O 1
ATOM 735 N N . THR A 1 90 ? 8.031 -5.862 -0.773 1.00 82.75 90 THR A N 1
ATOM 736 C CA . THR A 1 90 ? 8.764 -6.390 0.391 1.00 82.75 90 THR A CA 1
ATOM 737 C C . THR A 1 90 ? 9.986 -5.547 0.755 1.00 82.75 90 THR A C 1
ATOM 739 O O . THR A 1 90 ? 10.298 -5.427 1.936 1.00 82.75 90 THR A O 1
ATOM 742 N N . GLY A 1 91 ? 10.677 -4.979 -0.234 1.00 71.50 91 GLY A N 1
ATOM 743 C CA . GLY A 1 91 ? 11.876 -4.162 -0.038 1.00 71.50 91 GLY A CA 1
ATOM 744 C C . GLY A 1 91 ? 1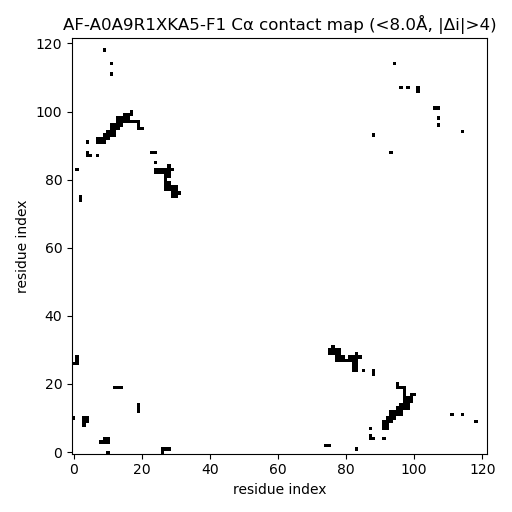1.583 -2.749 0.461 1.00 71.50 91 GLY A C 1
ATOM 745 O O . GLY A 1 91 ? 12.439 -2.143 1.103 1.00 71.50 91 GLY A O 1
ATOM 746 N N . ASN A 1 92 ? 10.370 -2.247 0.224 1.00 77.50 92 ASN A N 1
ATOM 747 C CA . ASN A 1 92 ? 10.005 -0.884 0.579 1.00 77.50 92 ASN A CA 1
ATOM 748 C C . ASN A 1 92 ? 9.334 -0.787 1.945 1.00 77.50 92 ASN A C 1
ATOM 750 O O . ASN A 1 92 ? 8.660 -1.700 2.430 1.00 77.50 92 ASN A O 1
ATOM 754 N N . ARG A 1 93 ? 9.461 0.395 2.546 1.00 84.06 93 ARG A N 1
ATOM 755 C CA . ARG A 1 93 ? 8.825 0.748 3.817 1.00 84.06 93 ARG A CA 1
ATOM 756 C C . ARG A 1 93 ? 7.357 1.117 3.584 1.00 84.06 93 ARG A C 1
ATOM 758 O O . ARG A 1 93 ? 6.988 2.291 3.545 1.00 84.06 93 ARG A O 1
ATOM 765 N N . VAL A 1 94 ? 6.537 0.085 3.390 1.00 90.25 94 VAL A N 1
ATOM 766 C CA . VAL A 1 94 ? 5.083 0.215 3.241 1.00 90.25 94 VAL A CA 1
ATOM 767 C C . VAL A 1 94 ? 4.383 -0.123 4.548 1.00 90.25 94 VAL A C 1
ATOM 769 O O . VAL A 1 94 ? 4.393 -1.277 4.993 1.00 90.25 94 VAL A O 1
ATOM 772 N N . GLU A 1 95 ? 3.735 0.876 5.134 1.00 91.81 95 GLU A N 1
ATOM 773 C CA . GLU A 1 95 ? 2.876 0.723 6.301 1.00 91.81 95 GLU A CA 1
ATOM 774 C C . GLU A 1 95 ? 1.423 0.587 5.827 1.00 91.81 95 GLU A C 1
ATOM 776 O O . GLU A 1 95 ? 0.923 1.394 5.043 1.00 91.81 95 GLU A O 1
ATOM 781 N N . CYS A 1 96 ? 0.750 -0.487 6.240 1.00 92.12 96 CYS A N 1
ATOM 782 C CA . CYS A 1 96 ? -0.648 -0.725 5.894 1.00 92.12 96 CYS A CA 1
ATOM 783 C C . CYS A 1 96 ? -1.503 -0.685 7.151 1.0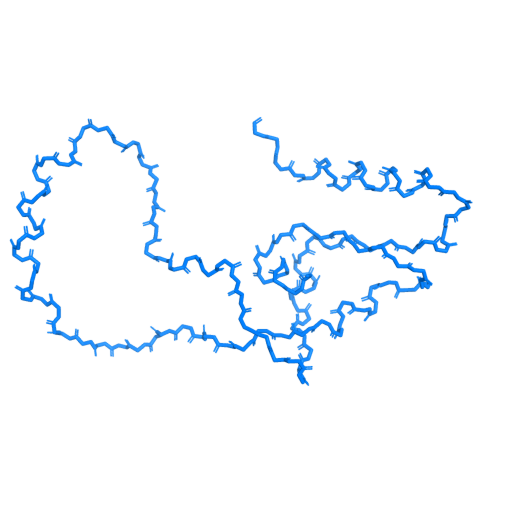0 92.12 96 CYS A C 1
ATOM 785 O O . CYS A 1 96 ? -1.178 -1.346 8.134 1.00 92.12 96 CYS A O 1
ATOM 787 N N . PHE A 1 97 ? -2.616 0.034 7.079 1.00 92.38 97 PHE A N 1
ATOM 788 C CA . PHE A 1 97 ? -3.494 0.293 8.204 1.00 92.38 97 PHE A CA 1
ATOM 789 C C . PHE A 1 97 ? -4.942 -0.062 7.858 1.00 92.38 97 PHE A C 1
ATOM 791 O O . PHE A 1 97 ? -5.496 0.403 6.859 1.00 92.38 97 PHE A O 1
ATOM 798 N N . SER A 1 98 ? -5.563 -0.920 8.664 1.00 93.06 98 SER A N 1
ATOM 799 C CA . SER A 1 98 ? -6.984 -1.241 8.533 1.00 93.06 98 SER A CA 1
ATOM 800 C C . SER A 1 98 ? -7.778 -0.212 9.326 1.00 93.06 98 SER A C 1
ATOM 802 O O . SER A 1 98 ? -7.646 -0.110 10.543 1.00 93.06 98 SER A O 1
ATOM 804 N N . LEU A 1 99 ? -8.642 0.542 8.647 1.00 91.25 99 LEU A N 1
ATOM 805 C CA . LEU A 1 99 ? -9.543 1.483 9.318 1.00 91.25 99 LEU A CA 1
ATOM 806 C C . LEU A 1 99 ? -10.604 0.763 10.164 1.00 91.25 99 LEU A C 1
ATOM 808 O O . LEU A 1 99 ? -11.227 1.391 11.011 1.00 91.25 99 LEU A O 1
ATOM 812 N N . LEU A 1 100 ? -10.796 -0.545 9.959 1.00 91.44 100 LEU A N 1
ATOM 813 C CA . LEU A 1 100 ? -11.705 -1.365 10.763 1.00 91.44 100 LEU A CA 1
ATOM 814 C C . LEU A 1 100 ? -11.136 -1.683 12.151 1.00 91.44 100 LEU A C 1
ATOM 816 O O . LEU A 1 100 ? -11.897 -2.034 13.048 1.00 91.44 100 LEU A O 1
ATOM 820 N N . ASP A 1 101 ? -9.821 -1.553 12.331 1.00 85.38 101 ASP A N 1
ATOM 821 C CA . ASP A 1 101 ? -9.145 -1.853 13.599 1.00 85.38 101 ASP A CA 1
ATOM 822 C C . ASP A 1 101 ? -9.244 -0.667 14.577 1.00 85.38 101 ASP A C 1
ATOM 824 O O . ASP A 1 101 ? -8.816 -0.746 15.727 1.00 85.38 101 ASP A O 1
ATOM 828 N N . CYS A 1 102 ? -9.826 0.444 14.120 1.00 84.56 102 CYS A N 1
ATOM 829 C CA . CYS A 1 102 ? -9.990 1.678 14.863 1.00 84.56 102 CYS A CA 1
ATOM 830 C C . CYS A 1 102 ? -11.456 1.961 15.167 1.00 84.56 102 CYS A C 1
ATOM 832 O O . CYS A 1 102 ? -12.293 2.036 14.273 1.00 84.56 102 CYS A O 1
ATOM 834 N N . SER A 1 103 ? -11.757 2.220 16.438 1.00 86.31 103 SER A N 1
ATOM 835 C CA . SER A 1 103 ? -13.053 2.766 16.855 1.00 86.31 103 SER A CA 1
ATOM 836 C C . SER A 1 103 ? -13.165 4.276 16.606 1.00 86.31 103 SER A C 1
ATOM 838 O O . SER A 1 103 ? -14.268 4.817 16.575 1.00 86.31 103 SER A O 1
ATOM 840 N N . ASN A 1 104 ? -12.033 4.966 16.441 1.00 88.69 104 ASN A N 1
ATOM 841 C CA . ASN A 1 104 ? -11.929 6.397 16.165 1.00 88.69 104 ASN A CA 1
ATOM 842 C C . ASN A 1 104 ? -10.587 6.725 15.475 1.00 88.69 104 ASN A C 1
ATOM 844 O O . ASN A 1 104 ? -9.731 5.859 15.315 1.00 88.69 104 ASN A O 1
ATOM 848 N N . LEU A 1 105 ? -10.380 7.985 15.082 1.00 87.31 105 LEU A N 1
ATOM 849 C CA . LEU A 1 105 ? -9.182 8.405 14.340 1.00 87.31 105 LEU A CA 1
ATOM 850 C C . LEU A 1 105 ? -7.882 8.429 15.159 1.00 87.31 105 LEU A C 1
ATOM 852 O O . LEU A 1 105 ? -6.819 8.574 14.565 1.00 87.31 105 LEU A O 1
ATOM 856 N N . VAL A 1 106 ? -7.925 8.279 16.486 1.00 90.88 106 VAL A N 1
ATOM 857 C CA . VAL A 1 106 ? -6.732 8.418 17.340 1.00 90.88 106 VAL A CA 1
ATOM 858 C C . VAL A 1 106 ? -5.676 7.374 16.980 1.00 90.88 106 VAL A C 1
ATOM 860 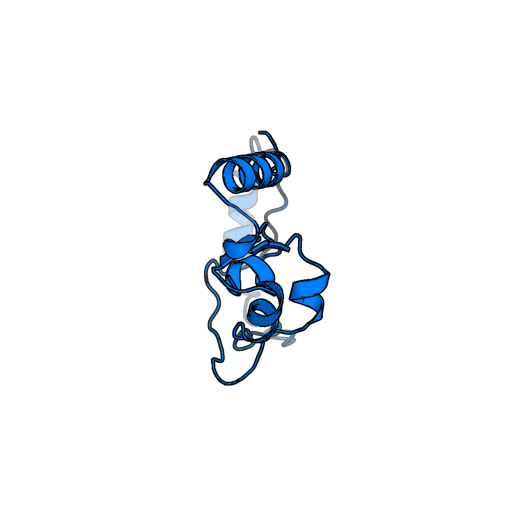O O . VAL A 1 106 ? -4.533 7.734 16.716 1.00 90.88 106 VAL A O 1
ATOM 863 N N . GLY A 1 107 ? -6.071 6.103 16.849 1.00 87.00 107 GLY A N 1
ATOM 864 C CA . GLY A 1 107 ? -5.134 5.031 16.490 1.00 87.00 107 GLY A CA 1
ATOM 865 C C . GLY A 1 107 ? -4.493 5.223 15.109 1.00 87.00 107 GLY A C 1
ATOM 866 O O . GLY A 1 107 ? -3.326 4.886 14.908 1.00 87.00 107 GLY A O 1
ATOM 867 N N . PHE A 1 108 ? -5.227 5.824 14.168 1.00 89.81 108 PHE A N 1
ATOM 868 C CA . PHE A 1 108 ? -4.679 6.199 12.867 1.00 89.81 108 PHE A CA 1
ATOM 869 C C . PHE A 1 108 ? -3.693 7.369 12.981 1.00 89.81 108 PHE A C 1
ATOM 871 O O . PHE A 1 108 ? -2.609 7.301 12.406 1.00 89.81 108 PHE A O 1
ATOM 878 N N . CYS A 1 109 ? -4.023 8.414 13.746 1.00 91.75 109 CYS A N 1
ATOM 879 C CA . CYS A 1 109 ? -3.135 9.554 13.983 1.00 91.75 109 CYS A CA 1
ATOM 880 C C . CYS A 1 109 ? -1.811 9.139 14.642 1.00 91.75 109 CYS A C 1
ATOM 882 O O . CYS A 1 109 ? -0.758 9.681 14.297 1.00 91.75 109 CYS A O 1
ATOM 884 N N . ASP A 1 110 ? -1.837 8.156 15.542 1.00 90.56 110 ASP A N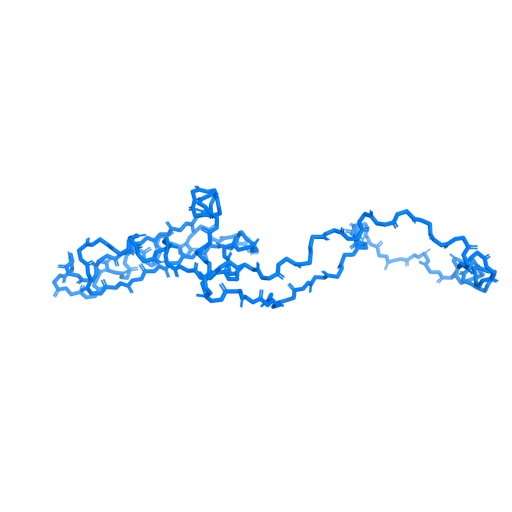 1
ATOM 885 C CA . ASP A 1 110 ? -0.632 7.613 16.176 1.00 90.56 110 ASP A CA 1
ATOM 886 C C . ASP A 1 110 ? 0.251 6.863 15.164 1.00 90.56 110 ASP A C 1
ATOM 888 O O . ASP A 1 110 ? 1.459 7.110 15.087 1.00 90.56 110 ASP A O 1
ATOM 892 N N . SER A 1 111 ? -0.344 5.996 14.331 1.00 88.75 111 SER A N 1
ATOM 893 C CA . SER A 1 111 ? 0.367 5.313 13.234 1.00 88.75 111 SER A CA 1
ATOM 894 C C . SER A 1 111 ? 0.930 6.316 12.227 1.00 88.75 111 SER A C 1
ATOM 896 O O . SER A 1 111 ? 2.101 6.230 11.866 1.00 88.75 111 SER A O 1
ATOM 898 N N . TRP A 1 112 ? 0.160 7.339 11.857 1.00 91.19 112 TRP A N 1
ATOM 899 C CA . TRP A 1 112 ? 0.606 8.425 10.987 1.00 91.19 112 TRP A CA 1
ATOM 900 C C . TRP A 1 112 ? 1.795 9.193 11.578 1.00 91.19 112 TRP A C 1
ATOM 902 O O . TRP A 1 112 ? 2.782 9.451 10.890 1.00 91.19 112 TRP A O 1
ATOM 912 N N . SER A 1 113 ? 1.746 9.521 12.871 1.00 92.56 113 SER A N 1
ATOM 913 C CA . SER A 1 113 ? 2.838 10.212 13.568 1.00 92.56 113 SER A CA 1
ATOM 914 C C . SER A 1 113 ? 4.115 9.369 13.585 1.00 92.56 113 SER A C 1
ATOM 916 O O . SER A 1 113 ? 5.209 9.868 13.302 1.00 92.56 113 SER A O 1
ATOM 918 N N . LYS A 1 114 ? 3.980 8.063 13.844 1.00 90.94 114 LYS A N 1
ATOM 919 C CA . LYS A 1 114 ? 5.083 7.101 13.762 1.00 90.94 114 LYS A CA 1
ATOM 920 C C . LYS A 1 114 ? 5.632 6.994 12.339 1.00 90.94 114 LYS A C 1
ATOM 922 O O . LYS A 1 114 ? 6.850 6.981 12.168 1.00 90.94 114 LYS A O 1
ATOM 927 N N . PHE A 1 115 ? 4.768 6.951 11.331 1.00 92.56 115 PHE A N 1
ATOM 928 C CA . PHE A 1 115 ? 5.144 6.919 9.921 1.00 92.56 115 PHE A CA 1
ATOM 929 C C . PHE A 1 115 ? 5.958 8.158 9.527 1.00 92.56 115 PHE A C 1
ATOM 931 O O . PHE A 1 115 ? 7.067 8.027 9.011 1.00 92.56 115 PHE A O 1
ATOM 938 N N . ILE A 1 116 ? 5.480 9.361 9.866 1.00 91.38 116 ILE A N 1
ATOM 939 C CA . ILE A 1 116 ? 6.186 10.619 9.577 1.00 91.38 116 ILE A CA 1
ATOM 940 C C . ILE A 1 116 ? 7.555 10.679 10.263 1.00 91.38 116 ILE A C 1
ATOM 942 O O . ILE A 1 116 ? 8.512 11.201 9.694 1.00 91.38 116 ILE A O 1
ATOM 9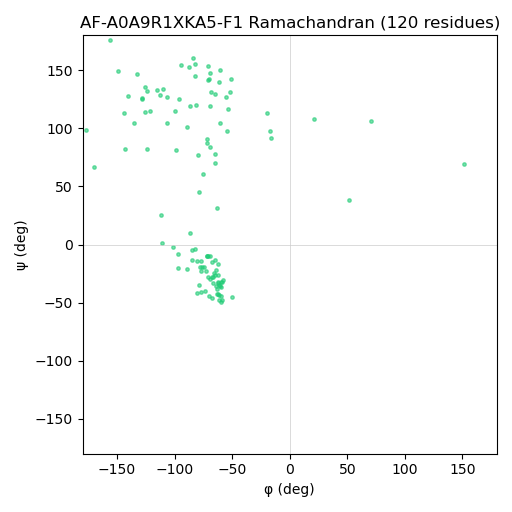46 N N . SER A 1 117 ? 7.691 10.115 11.464 1.00 90.88 117 SER A N 1
ATOM 947 C CA . SER A 1 117 ? 8.972 10.122 12.182 1.00 90.88 117 SER A CA 1
ATOM 948 C C . SER A 1 117 ? 10.102 9.371 11.458 1.00 90.88 117 SER A C 1
ATOM 950 O O . SER A 1 117 ? 11.269 9.583 11.780 1.00 90.88 117 SER A O 1
ATOM 952 N N . GLN A 1 118 ? 9.766 8.517 10.482 1.00 88.00 118 GLN A N 1
ATOM 953 C CA . GLN A 1 118 ? 10.724 7.759 9.674 1.00 88.00 118 GLN A CA 1
ATOM 954 C C . GLN A 1 118 ? 11.338 8.583 8.535 1.00 88.00 118 GLN A C 1
ATOM 956 O O . GLN A 1 118 ? 12.323 8.139 7.937 1.00 88.00 118 GLN A O 1
ATOM 961 N N . PHE A 1 119 ? 10.761 9.743 8.202 1.00 86.25 119 PHE A N 1
ATOM 962 C CA . PHE A 1 119 ? 11.331 10.628 7.191 1.00 86.25 119 PHE A CA 1
ATOM 963 C C . PHE A 1 119 ? 12.622 11.268 7.725 1.00 86.25 119 PHE A C 1
ATOM 965 O O . PHE A 1 119 ? 12.689 11.618 8.908 1.00 86.25 119 PHE A O 1
ATOM 972 N N . PRO A 1 120 ? 13.652 11.445 6.876 1.00 81.12 120 PRO A N 1
ATOM 973 C CA . PRO A 1 120 ? 14.837 12.204 7.248 1.00 81.12 120 PRO A CA 1
ATOM 974 C C . PRO A 1 120 ? 14.430 13.604 7.715 1.00 81.12 120 PRO A C 1
ATOM 976 O O . PRO A 1 120 ? 13.705 14.310 7.013 1.00 81.12 120 PRO A O 1
ATOM 979 N N . LYS A 1 121 ? 14.877 14.000 8.908 1.00 78.31 121 LYS A N 1
ATOM 980 C CA . LYS A 1 121 ? 14.757 15.386 9.362 1.00 78.31 121 LYS A CA 1
ATOM 981 C C . LYS A 1 121 ? 15.909 16.164 8.730 1.00 78.31 121 LYS A C 1
ATOM 983 O O . LYS A 1 121 ? 17.059 15.773 8.921 1.00 78.31 121 LYS A O 1
ATOM 988 N N . TYR A 1 122 ? 15.571 17.174 7.934 1.00 58.34 122 TYR A N 1
ATOM 989 C CA . TYR A 1 122 ? 16.527 18.116 7.351 1.00 58.34 122 TYR A CA 1
ATOM 990 C C . TYR A 1 122 ? 17.065 19.078 8.409 1.00 58.34 122 TYR A C 1
ATOM 992 O O . TYR A 1 122 ? 16.295 19.404 9.345 1.00 58.34 122 TYR A O 1
#

Organism: Lactuca sativa (NCBI:txid4236)

Solvent-accessible surface area (backbone atoms only — not comparable to full-atom values): 8007 Å² total; per-residue (Å²): 107,50,62,42,38,77,70,62,38,82,43,80,45,76,34,90,37,94,63,40,62,65,56,61,62,66,29,43,20,69,53,76,83,71,71,88,82,68,83,82,75,92,72,66,76,77,64,51,71,64,60,61,66,55,60,81,79,72,77,91,86,76,81,92,68,89,80,63,90,64,87,77,73,87,70,80,54,65,35,82,91,39,55,34,63,66,63,47,62,70,74,32,61,64,49,65,36,39,53,73,82,39,97,55,67,63,65,54,52,53,52,50,53,58,56,58,67,70,53,86,83,129

InterPro domains:
  IPR008728 Elongator complex protein 4 [PF05625] (1-95)
  IPR008728 Elongator complex protein 4 [PTHR12896] (1-121)
  IPR027417 P-loop containing nucleoside triphosphate hydrolase [G3DSA:3.40.50.300] (1-121)

Secondary structure (DSSP, 8-state):
-HHHHHTT--EEEEESSS-GGGGGGGSEEE-----------TTGGGTHHHHHHHTTSS-SS-------S----SS--EEEEEEPPHHHHHHS-EEEEE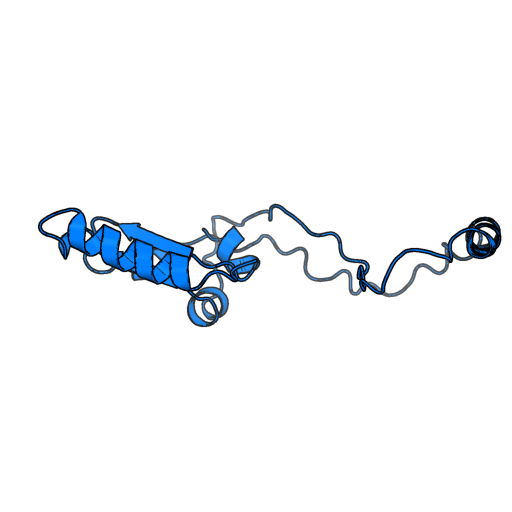GGG-SSTHHHHHHHHHHHTTSPP-

Radius of gyration: 22.02 Å; Cα contacts (8 Å, |Δi|>4): 102; chains: 1; bounding box: 52×38×51 Å

Sequence (122 aa):
MSDGLVHNQLVLYASPVKNPRAFLGTLPTTLVPKDDKSRNTDAEQKDLRIAWQYKKYLGENKQHNEERDGNIEYCNEFDLRKPIEKYLITGNRVECFSLLDCSNLVGFCDSWSKFISQFPKY

Foldseek 3Di:
DQLCLVVLHAAEAEDQDPCQLVVLQQAFAFPDPDDPPPDDDPPPPPPCVVVVVCVVVPDDDDPDDPPPPDDPPSDTHTDNVHTYDVCSSVVHNYHYHHPNVDPDCPVVVVVVVVSVVPDDDD